Protein AF-A0A538AZK8-F1 (afdb_monomer_lite)

Foldseek 3Di:
DPPVCVVCLLVVLLVCVVPDDLLPAADDLPDDDDPVSRVNRLVSNLVSLVNSLVVCVVVVVDPPVRSVVSSCSHSPDSVCVVVVPDD

Secondary structure (DSSP, 8-state):
-TTTTTTTHHHHHHHHHHHS-GGG--------S-HHHHHHHHHHHHHHHHHHHHHHHHTTSS-HHHHHHHHHIIIIIHHHHHHT---

Radius of gyration: 13.09 Å; chains: 1; bounding box: 31×35×28 Å

Sequence (87 aa):
MIPWASVGIEHKLTALLGTAPAGKLLYSSDEASEPEVIWIAARLGRRALEGALTEAVDRDFLTVQEAERLGRGILSENCRRLHGLGA

pLDDT: mean 93.35, std 6.87, range [58.81, 98.69]

Structure (mmCIF, N/CA/C/O backbone):
data_AF-A0A538AZK8-F1
#
_entry.id   AF-A0A538AZK8-F1
#
loop_
_atom_site.group_PDB
_atom_site.id
_atom_site.type_symbol
_atom_site.label_atom_id
_atom_site.label_alt_id
_atom_site.label_comp_id
_atom_site.label_asym_id
_atom_site.label_entity_id
_atom_site.label_seq_id
_atom_site.pdbx_PDB_ins_code
_atom_site.Cartn_x
_atom_site.Cartn_y
_atom_site.Cartn_z
_atom_site.occupancy
_atom_site.B_iso_or_equiv
_atom_site.auth_seq_id
_atom_site.auth_comp_id
_atom_site.auth_asym_id
_atom_site.auth_atom_id
_atom_site.pdbx_PDB_model_num
ATOM 1 N N . MET A 1 1 ? 9.876 3.167 -9.847 1.00 68.31 1 MET A N 1
ATOM 2 C CA . MET A 1 1 ? 9.501 4.482 -9.273 1.00 68.31 1 MET A CA 1
ATOM 3 C C . MET A 1 1 ? 9.932 4.602 -7.820 1.00 68.31 1 MET A C 1
ATOM 5 O O . MET A 1 1 ? 10.487 5.633 -7.466 1.00 68.31 1 MET A O 1
ATOM 9 N N . ILE A 1 2 ? 9.693 3.617 -6.949 1.00 81.00 2 ILE A N 1
ATOM 10 C CA . ILE A 1 2 ? 10.332 3.592 -5.618 1.00 81.00 2 ILE A CA 1
ATOM 11 C C . ILE A 1 2 ? 11.719 2.967 -5.830 1.00 81.00 2 ILE A C 1
ATOM 13 O O . ILE A 1 2 ? 11.750 1.897 -6.426 1.00 81.00 2 ILE A O 1
ATOM 17 N N . PRO A 1 3 ? 12.849 3.591 -5.437 1.00 78.62 3 PRO A N 1
ATOM 18 C CA . PRO A 1 3 ? 13.031 4.637 -4.416 1.00 78.62 3 PRO A CA 1
ATOM 19 C C . PRO A 1 3 ? 12.952 6.092 -4.901 1.00 78.62 3 PRO A C 1
ATOM 21 O O . PRO A 1 3 ? 12.874 7.002 -4.079 1.00 78.62 3 PRO A O 1
ATOM 24 N N . TRP A 1 4 ? 12.953 6.340 -6.206 1.00 83.12 4 TRP A N 1
ATOM 25 C CA . TRP A 1 4 ? 13.080 7.685 -6.783 1.00 83.12 4 TRP A CA 1
ATOM 26 C C . TRP A 1 4 ? 11.915 8.644 -6.487 1.00 83.12 4 TRP A C 1
ATOM 28 O O . TRP A 1 4 ? 12.068 9.855 -6.614 1.00 83.12 4 TRP A O 1
ATOM 38 N N . ALA A 1 5 ? 10.771 8.140 -6.020 1.00 79.56 5 ALA A N 1
ATOM 39 C CA . ALA A 1 5 ? 9.649 8.946 -5.529 1.00 79.56 5 ALA A CA 1
ATOM 40 C C . ALA A 1 5 ? 9.673 9.236 -4.012 1.00 79.56 5 ALA A C 1
ATOM 42 O O . ALA A 1 5 ? 8.658 9.688 -3.477 1.00 79.56 5 ALA A O 1
ATOM 43 N N . SER A 1 6 ? 10.791 8.988 -3.321 1.00 75.75 6 SER A N 1
ATOM 44 C CA . SER A 1 6 ? 10.915 9.016 -1.852 1.00 75.75 6 SER A CA 1
ATOM 45 C C . SER A 1 6 ? 10.346 10.264 -1.167 1.00 75.75 6 SER A C 1
ATOM 47 O O . SER A 1 6 ? 9.702 10.133 -0.134 1.00 75.75 6 SER A O 1
ATOM 49 N N . VAL A 1 7 ? 10.514 11.456 -1.745 1.00 84.06 7 VAL A N 1
ATOM 50 C CA . VAL A 1 7 ? 10.092 12.728 -1.120 1.00 84.06 7 VAL A CA 1
ATOM 51 C C . VAL A 1 7 ? 8.567 12.872 -1.007 1.00 84.06 7 VAL A C 1
ATOM 53 O O . VAL A 1 7 ? 8.082 13.568 -0.123 1.00 84.06 7 VAL A O 1
ATOM 56 N N . GLY A 1 8 ? 7.793 12.225 -1.884 1.00 88.31 8 GLY A N 1
ATOM 57 C CA . GLY A 1 8 ? 6.336 12.407 -1.949 1.00 88.31 8 GLY A CA 1
ATOM 58 C C . GLY A 1 8 ? 5.533 11.114 -1.902 1.00 88.31 8 GLY A C 1
ATOM 59 O O . GLY A 1 8 ? 4.342 11.135 -2.207 1.00 88.31 8 GLY A O 1
ATOM 60 N N . ILE A 1 9 ? 6.173 9.980 -1.610 1.00 90.00 9 ILE A N 1
ATOM 61 C CA . ILE A 1 9 ? 5.532 8.673 -1.762 1.00 90.00 9 ILE A CA 1
ATOM 62 C C . ILE A 1 9 ? 4.372 8.478 -0.781 1.00 90.00 9 ILE A C 1
ATOM 64 O O . ILE A 1 9 ? 3.324 8.004 -1.201 1.00 90.00 9 ILE A O 1
ATOM 68 N N . GLU A 1 10 ? 4.509 8.909 0.473 1.00 91.00 10 GLU A N 1
ATOM 69 C CA . GLU A 1 10 ? 3.445 8.774 1.477 1.00 91.00 10 GLU A CA 1
ATOM 70 C C . GLU A 1 10 ? 2.201 9.570 1.074 1.00 91.00 10 GLU A C 1
ATOM 72 O O . GLU A 1 10 ? 1.125 8.996 0.938 1.00 91.00 10 GLU A O 1
ATOM 77 N N . HIS A 1 11 ? 2.361 10.851 0.724 1.00 91.81 11 HIS A N 1
ATOM 78 C CA . HIS A 1 11 ? 1.254 11.684 0.245 1.00 91.81 11 HIS A CA 1
ATOM 79 C C . HIS A 1 11 ? 0.546 11.083 -0.982 1.00 91.81 11 HIS A C 1
ATOM 81 O O . HIS A 1 11 ? -0.684 11.064 -1.055 1.00 91.81 11 HIS A O 1
ATOM 87 N N . LYS A 1 12 ? 1.312 10.550 -1.945 1.00 92.75 12 LYS A N 1
ATOM 88 C CA . LYS A 1 12 ? 0.752 9.875 -3.126 1.00 92.75 12 LYS A CA 1
ATOM 89 C C . LYS A 1 12 ? -0.032 8.620 -2.742 1.00 92.75 12 LYS A C 1
ATOM 91 O O . LYS A 1 12 ? -1.096 8.384 -3.307 1.00 92.75 12 LYS A O 1
ATOM 96 N N . LEU A 1 13 ? 0.471 7.823 -1.801 1.00 93.69 13 LEU A N 1
ATOM 97 C CA . LEU A 1 13 ? -0.212 6.620 -1.328 1.00 93.69 13 LEU A CA 1
ATOM 98 C C . LEU A 1 13 ? -1.507 6.963 -0.584 1.00 93.69 13 LEU A C 1
ATOM 100 O O . LEU A 1 13 ? -2.530 6.348 -0.877 1.00 93.69 13 LEU A O 1
ATOM 104 N N . THR A 1 14 ? -1.506 7.981 0.281 1.00 94.62 14 THR A N 1
ATOM 105 C CA . THR A 1 14 ? -2.725 8.475 0.943 1.00 94.62 14 THR A CA 1
ATOM 106 C C . THR A 1 14 ? -3.765 8.925 -0.088 1.00 94.62 14 THR A C 1
ATOM 108 O O . THR A 1 14 ? -4.930 8.530 -0.015 1.00 94.62 14 THR A O 1
ATOM 111 N N . ALA A 1 15 ? -3.351 9.674 -1.117 1.00 95.31 15 ALA A N 1
ATOM 112 C CA . ALA A 1 15 ? -4.246 10.080 -2.201 1.00 95.31 15 ALA A CA 1
ATOM 113 C C . ALA A 1 15 ? -4.813 8.879 -2.984 1.00 95.31 15 ALA A C 1
ATOM 115 O O . ALA A 1 15 ? -6.003 8.850 -3.303 1.00 95.31 15 ALA A O 1
ATOM 116 N N . LEU A 1 16 ? -3.997 7.861 -3.276 1.00 95.12 16 LEU A N 1
ATOM 117 C CA . LEU A 1 16 ? -4.446 6.642 -3.959 1.00 95.12 16 LEU A CA 1
ATOM 118 C C . LEU A 1 16 ? -5.455 5.844 -3.120 1.00 95.12 16 LEU A C 1
ATOM 120 O O . LEU A 1 16 ? -6.470 5.398 -3.657 1.00 95.12 16 LEU A O 1
ATOM 124 N N . LEU A 1 17 ? -5.217 5.711 -1.811 1.00 95.12 17 LEU A N 1
ATOM 125 C CA . LEU A 1 17 ? -6.139 5.054 -0.878 1.00 95.12 17 LEU A CA 1
ATOM 126 C C . LEU A 1 17 ? -7.499 5.766 -0.812 1.00 95.12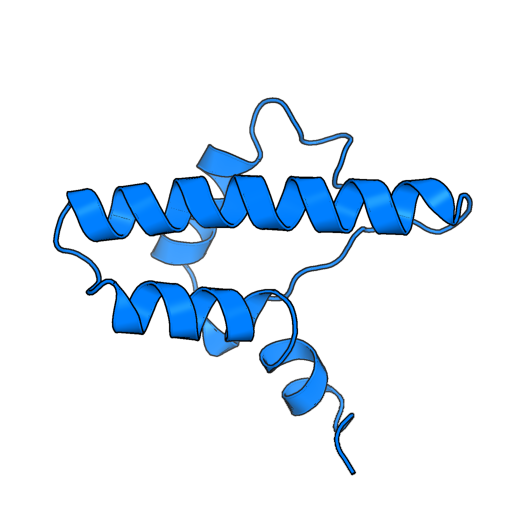 17 LEU A C 1
ATOM 128 O O . LEU A 1 17 ? -8.526 5.103 -0.687 1.00 95.12 17 LEU A O 1
ATOM 132 N N . GLY A 1 18 ? -7.515 7.096 -0.942 1.00 94.81 18 GLY A N 1
ATOM 133 C CA . GLY A 1 18 ? -8.743 7.896 -0.950 1.00 94.81 18 GLY A CA 1
ATOM 134 C C . GLY A 1 18 ? -9.478 7.958 -2.295 1.00 94.81 18 GLY A C 1
ATOM 135 O O . GLY A 1 18 ? -10.612 8.427 -2.338 1.00 94.81 18 GLY A O 1
ATOM 136 N N . THR A 1 19 ? -8.863 7.515 -3.398 1.00 96.56 19 THR A N 1
ATOM 137 C CA . THR A 1 19 ? -9.417 7.702 -4.757 1.00 96.56 19 THR A CA 1
ATOM 138 C C . THR A 1 19 ? -9.785 6.407 -5.470 1.00 96.56 19 THR A C 1
ATOM 140 O O . THR A 1 19 ? -10.649 6.423 -6.349 1.00 96.56 19 THR A O 1
ATOM 143 N N . ALA A 1 20 ? -9.180 5.276 -5.103 1.00 95.81 20 ALA A N 1
ATOM 144 C CA . ALA A 1 20 ? -9.439 3.990 -5.738 1.00 95.81 20 ALA A CA 1
ATOM 145 C C . ALA A 1 20 ? -9.775 2.899 -4.710 1.00 95.81 20 ALA A C 1
ATOM 147 O O . ALA A 1 20 ? -9.198 2.868 -3.624 1.00 95.81 20 ALA A O 1
ATOM 148 N N . PRO A 1 21 ? -10.648 1.930 -5.056 1.00 94.62 21 PRO A N 1
ATOM 149 C CA . PRO A 1 21 ? -10.846 0.749 -4.226 1.00 94.62 21 PRO A CA 1
ATOM 150 C C . PRO A 1 21 ? -9.517 0.030 -3.981 1.00 94.62 21 PRO A C 1
ATOM 152 O O . PRO A 1 21 ? -8.832 -0.348 -4.933 1.00 94.62 21 PRO A O 1
ATOM 155 N N . ALA A 1 22 ? -9.188 -0.236 -2.717 1.00 93.69 22 ALA A N 1
ATOM 156 C CA . ALA A 1 22 ? -7.894 -0.804 -2.338 1.00 93.69 22 ALA A CA 1
ATOM 157 C C . ALA A 1 22 ? -7.578 -2.150 -3.020 1.00 93.69 22 ALA A C 1
ATOM 159 O O . ALA A 1 22 ? -6.422 -2.455 -3.286 1.00 93.69 22 ALA A O 1
ATOM 160 N N . GLY A 1 23 ? -8.599 -2.933 -3.388 1.00 94.81 23 GLY A N 1
ATOM 161 C CA . GLY A 1 23 ? -8.442 -4.179 -4.151 1.00 94.81 23 GLY A CA 1
ATOM 162 C C . GLY A 1 23 ? -7.921 -4.012 -5.588 1.00 94.81 23 GLY A C 1
ATOM 163 O O . GLY A 1 23 ? -7.673 -5.020 -6.245 1.00 94.81 23 GLY A O 1
ATOM 164 N N . LYS A 1 24 ? -7.795 -2.772 -6.083 1.00 95.62 24 LYS A N 1
ATOM 165 C CA . LYS A 1 24 ? -7.219 -2.414 -7.392 1.00 95.62 24 LYS A CA 1
ATOM 166 C C . LYS A 1 24 ? -5.820 -1.805 -7.280 1.00 95.62 24 LYS A C 1
ATOM 168 O O . LYS A 1 24 ? -5.173 -1.594 -8.300 1.00 95.62 24 LYS A O 1
ATOM 173 N N . LEU A 1 25 ? -5.369 -1.499 -6.065 1.00 97.12 25 LEU A N 1
ATOM 174 C CA . LEU A 1 25 ? -4.042 -0.951 -5.824 1.00 97.12 25 LEU A CA 1
ATOM 175 C C . LEU A 1 25 ? -3.021 -2.092 -5.752 1.00 97.12 25 LEU A C 1
ATOM 177 O O . LEU A 1 25 ? -3.261 -3.123 -5.116 1.00 97.12 25 LEU A O 1
ATOM 181 N N . LEU A 1 26 ? -1.888 -1.891 -6.420 1.00 96.38 26 LEU A N 1
ATOM 182 C CA . LEU A 1 26 ? -0.807 -2.860 -6.562 1.00 96.38 26 LEU A CA 1
ATOM 183 C C . LEU A 1 26 ? 0.521 -2.176 -6.261 1.00 96.38 26 LEU A C 1
ATOM 185 O O . LEU A 1 26 ? 0.765 -1.055 -6.708 1.00 96.38 26 LEU A O 1
ATOM 189 N N . TYR A 1 27 ? 1.391 -2.874 -5.545 1.00 95.00 27 TYR A N 1
ATOM 190 C CA . TYR A 1 27 ? 2.787 -2.492 -5.429 1.00 95.00 27 TYR A CA 1
ATOM 191 C C . TYR A 1 27 ? 3.589 -2.969 -6.649 1.00 95.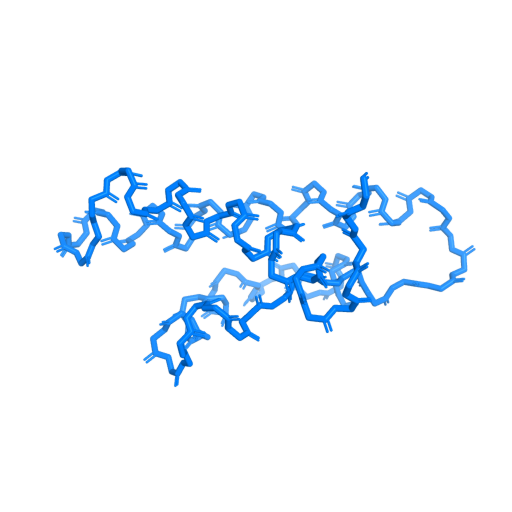00 27 TYR A C 1
ATOM 193 O O . TYR A 1 27 ? 3.465 -4.114 -7.081 1.00 95.00 27 TYR A O 1
ATOM 201 N N . SER A 1 28 ? 4.460 -2.097 -7.155 1.00 92.00 28 SER A N 1
ATOM 202 C CA . SER A 1 28 ? 5.528 -2.430 -8.096 1.00 92.00 28 SER A CA 1
ATOM 203 C C . SER A 1 28 ? 6.765 -1.604 -7.750 1.00 92.00 28 SER A C 1
ATOM 205 O O . SER A 1 28 ? 6.644 -0.438 -7.360 1.00 92.00 28 SER A O 1
ATOM 207 N N . SER A 1 29 ? 7.954 -2.191 -7.894 1.00 91.50 29 SER A N 1
ATOM 208 C CA . SER A 1 29 ? 9.209 -1.441 -7.797 1.00 91.50 29 SER A CA 1
ATOM 209 C C . SER A 1 29 ? 9.352 -0.468 -8.965 1.00 91.50 29 SER A C 1
ATOM 211 O O . SER A 1 29 ? 9.846 0.644 -8.770 1.00 91.50 29 SER A O 1
ATOM 213 N N . ASP A 1 30 ? 8.851 -0.849 -10.148 1.00 90.31 30 ASP A N 1
ATOM 214 C CA . ASP A 1 30 ? 9.167 -0.195 -11.424 1.00 90.31 30 ASP A CA 1
ATOM 215 C C . ASP A 1 30 ? 10.697 -0.082 -11.596 1.00 90.31 30 ASP A C 1
ATOM 217 O O . ASP A 1 30 ? 11.247 0.960 -11.927 1.00 90.31 30 ASP A O 1
ATOM 221 N N . GLU A 1 31 ? 11.368 -1.182 -11.250 1.00 91.81 31 GLU A N 1
ATOM 222 C CA . GLU A 1 31 ? 12.800 -1.425 -11.407 1.00 91.81 31 GLU A CA 1
ATOM 223 C C . GLU A 1 31 ? 12.999 -2.531 -12.448 1.00 91.81 31 GLU A C 1
ATOM 225 O O . GLU A 1 31 ? 12.177 -3.449 -12.525 1.00 91.81 31 GLU A O 1
ATOM 230 N N . ALA A 1 32 ? 14.072 -2.455 -13.233 1.00 88.44 32 ALA A N 1
ATOM 231 C CA . ALA A 1 32 ? 14.322 -3.374 -14.341 1.00 88.44 32 ALA A CA 1
ATOM 232 C C . ALA A 1 32 ? 15.764 -3.897 -14.421 1.00 88.44 32 ALA A C 1
ATOM 234 O O . ALA A 1 32 ? 15.962 -4.937 -15.051 1.00 88.44 32 ALA A O 1
ATOM 235 N N . SER A 1 33 ? 16.750 -3.224 -13.811 1.00 87.94 33 SER A N 1
ATOM 236 C CA . SER A 1 33 ? 18.167 -3.516 -14.087 1.00 87.94 33 SER A CA 1
ATOM 237 C C . SER A 1 33 ? 18.941 -3.990 -12.857 1.00 87.94 33 SER A C 1
ATOM 239 O 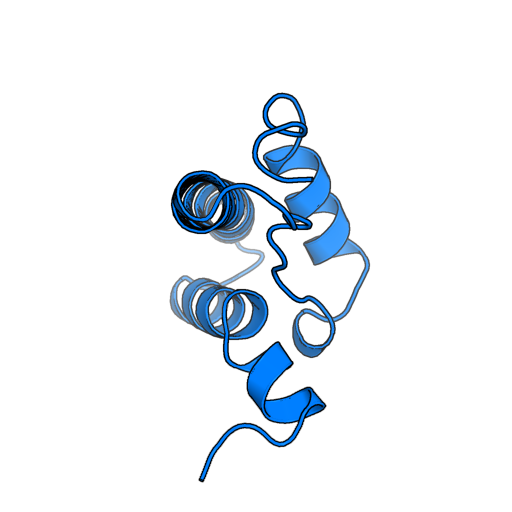O . SER A 1 33 ? 19.708 -4.946 -12.964 1.00 87.94 33 SER A O 1
ATOM 241 N N . GLU A 1 34 ? 18.711 -3.394 -11.685 1.00 93.50 34 GLU A N 1
ATOM 242 C CA . GLU A 1 34 ? 19.467 -3.688 -10.463 1.00 93.50 34 GLU A CA 1
ATOM 243 C C . GLU A 1 34 ? 18.638 -4.517 -9.457 1.00 93.50 34 GLU A C 1
ATOM 245 O O . GLU A 1 34 ? 17.705 -3.998 -8.827 1.00 93.50 34 GLU A O 1
ATOM 250 N N . PRO A 1 35 ? 18.960 -5.809 -9.235 1.00 91.06 35 PRO A N 1
ATOM 251 C CA . PRO A 1 35 ? 18.213 -6.669 -8.312 1.00 91.06 35 PRO A CA 1
ATOM 252 C C . PRO A 1 35 ? 18.150 -6.140 -6.872 1.00 91.06 35 PRO A C 1
ATOM 254 O O . PRO A 1 35 ? 17.130 -6.276 -6.193 1.00 91.06 35 PRO A O 1
ATOM 257 N N . GLU A 1 36 ? 19.219 -5.508 -6.391 1.00 94.12 36 GLU A N 1
ATOM 258 C CA . GLU A 1 36 ? 19.276 -4.872 -5.076 1.00 94.12 36 GLU A CA 1
ATOM 259 C C . GLU A 1 36 ? 18.249 -3.744 -4.939 1.00 94.12 36 GLU A C 1
ATOM 261 O O . GLU A 1 36 ? 17.658 -3.567 -3.866 1.00 94.12 36 GLU A O 1
ATOM 266 N N . VAL A 1 37 ? 17.962 -3.029 -6.030 1.00 93.31 37 VAL A N 1
ATOM 267 C CA . VAL A 1 37 ? 16.989 -1.939 -6.033 1.00 93.31 37 VAL A CA 1
ATOM 268 C C . VAL A 1 37 ? 15.568 -2.487 -5.927 1.00 93.31 37 VAL A C 1
ATOM 270 O O . VAL A 1 37 ? 14.756 -1.882 -5.230 1.00 93.31 37 VAL A O 1
ATOM 273 N N . ILE A 1 38 ? 15.274 -3.681 -6.458 1.00 93.00 38 ILE A N 1
ATOM 274 C CA . ILE A 1 38 ? 13.977 -4.358 -6.248 1.00 93.00 38 ILE A CA 1
ATOM 275 C C . ILE A 1 38 ? 13.715 -4.567 -4.748 1.00 93.00 38 ILE A C 1
ATOM 277 O O . ILE A 1 38 ? 12.633 -4.249 -4.244 1.00 93.00 38 ILE A O 1
ATOM 281 N N . TRP A 1 39 ? 14.710 -5.065 -4.006 1.00 92.81 39 TRP A N 1
ATOM 282 C CA . TRP A 1 39 ? 14.576 -5.301 -2.565 1.00 92.81 39 TRP A CA 1
ATOM 283 C C . TRP A 1 39 ? 14.451 -3.996 -1.769 1.00 92.81 39 TRP A C 1
ATOM 285 O O . TRP A 1 39 ? 13.583 -3.876 -0.895 1.00 92.81 39 TRP A O 1
ATOM 295 N N . ILE A 1 40 ? 15.283 -2.998 -2.088 1.00 93.88 40 ILE A N 1
ATOM 296 C CA . ILE A 1 40 ? 15.235 -1.673 -1.453 1.00 93.88 40 ILE A CA 1
ATOM 297 C C . ILE A 1 40 ? 13.870 -1.023 -1.698 1.00 93.88 40 ILE A C 1
ATOM 299 O O . ILE A 1 40 ? 13.236 -0.536 -0.757 1.00 93.88 40 ILE A O 1
ATOM 303 N N . ALA A 1 41 ? 13.380 -1.070 -2.937 1.00 93.94 41 ALA A N 1
ATOM 304 C CA . ALA A 1 41 ? 12.085 -0.538 -3.321 1.00 93.94 41 ALA A CA 1
ATOM 305 C C . ALA A 1 41 ? 10.949 -1.199 -2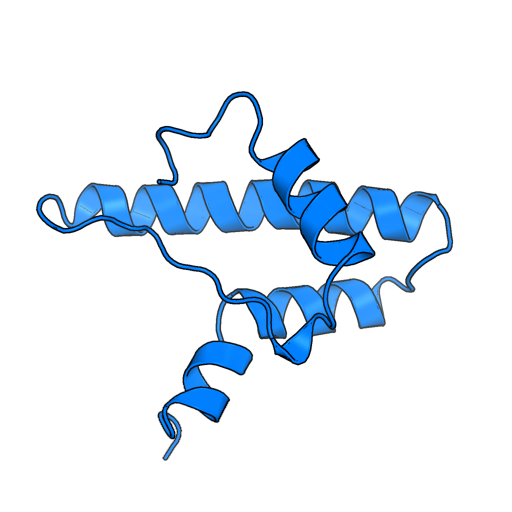.538 1.00 93.94 41 ALA A C 1
ATOM 307 O O . ALA A 1 41 ? 10.040 -0.502 -2.084 1.00 93.94 41 ALA A O 1
ATOM 308 N N . ALA A 1 42 ? 10.992 -2.522 -2.346 1.00 94.38 42 ALA A N 1
ATOM 309 C CA . ALA A 1 42 ? 9.957 -3.246 -1.608 1.00 94.38 42 ALA A CA 1
ATOM 310 C C . ALA A 1 42 ? 9.931 -2.833 -0.133 1.00 94.38 42 ALA A C 1
ATOM 312 O O . ALA A 1 42 ? 8.866 -2.638 0.459 1.00 94.38 42 ALA A O 1
ATOM 313 N N . ARG A 1 43 ? 11.111 -2.640 0.465 1.00 94.19 43 ARG A N 1
ATOM 314 C CA . ARG A 1 43 ? 11.235 -2.196 1.856 1.00 94.19 43 ARG A CA 1
ATOM 315 C C . ARG A 1 43 ? 10.741 -0.763 2.051 1.00 94.19 43 ARG A C 1
ATOM 317 O O . ARG A 1 43 ? 10.019 -0.506 3.013 1.00 94.19 43 ARG A O 1
ATOM 324 N N . LEU A 1 44 ? 11.108 0.147 1.151 1.00 94.25 44 LEU A N 1
ATOM 325 C CA . LEU A 1 44 ? 10.672 1.544 1.205 1.00 94.25 44 LEU A CA 1
ATOM 326 C C . LEU A 1 44 ? 9.179 1.686 0.903 1.00 94.25 44 LEU A C 1
ATOM 328 O O . LEU A 1 44 ? 8.486 2.397 1.622 1.00 94.25 44 LEU A O 1
ATOM 332 N N . GLY A 1 45 ? 8.672 0.964 -0.098 1.00 94.56 45 GLY A N 1
ATOM 333 C CA . GLY A 1 45 ? 7.250 0.950 -0.437 1.00 94.56 45 GLY A CA 1
ATOM 334 C C . GLY A 1 45 ? 6.386 0.434 0.707 1.00 94.56 45 GLY A C 1
ATOM 335 O O . GLY A 1 45 ? 5.377 1.054 1.027 1.00 94.56 45 GLY A O 1
ATOM 336 N N . ARG A 1 46 ? 6.819 -0.636 1.390 1.00 96.19 46 ARG A N 1
ATOM 337 C CA . ARG A 1 46 ? 6.139 -1.126 2.598 1.00 96.19 46 ARG A CA 1
ATOM 338 C C . ARG A 1 46 ? 6.090 -0.062 3.693 1.00 96.19 46 ARG A C 1
ATOM 340 O O . ARG A 1 46 ? 5.019 0.176 4.232 1.00 96.19 46 ARG A O 1
ATOM 347 N N . ARG A 1 47 ? 7.223 0.577 4.004 1.00 95.50 47 ARG A N 1
ATOM 348 C CA . ARG A 1 47 ? 7.296 1.604 5.057 1.00 95.50 47 ARG A CA 1
ATOM 349 C C . ARG A 1 47 ? 6.427 2.824 4.735 1.00 95.50 47 ARG A C 1
ATOM 351 O O . ARG A 1 47 ? 5.747 3.332 5.614 1.00 95.50 47 ARG A O 1
ATOM 358 N N . ALA A 1 48 ? 6.428 3.274 3.484 1.00 95.31 48 ALA A N 1
ATOM 359 C CA . ALA A 1 48 ? 5.589 4.391 3.061 1.00 95.31 48 ALA A CA 1
ATOM 360 C C . ALA A 1 48 ? 4.091 4.046 3.129 1.00 95.31 48 ALA A C 1
ATOM 362 O O . ALA A 1 48 ? 3.279 4.865 3.550 1.00 95.31 48 ALA A O 1
ATOM 363 N N . LEU A 1 49 ? 3.719 2.821 2.739 1.00 96.75 49 LEU A N 1
ATOM 364 C CA . LEU A 1 49 ? 2.338 2.354 2.841 1.00 96.75 49 LEU A CA 1
ATOM 365 C C . LEU A 1 49 ? 1.887 2.215 4.299 1.00 96.75 49 LEU A C 1
ATOM 367 O O . LEU A 1 49 ? 0.753 2.556 4.612 1.00 96.75 49 LEU A O 1
ATOM 371 N N . GLU A 1 50 ? 2.769 1.749 5.182 1.00 97.69 50 GLU A N 1
ATOM 372 C CA . GLU A 1 50 ? 2.527 1.702 6.626 1.00 97.69 50 GLU A CA 1
ATOM 373 C C . GLU A 1 50 ? 2.214 3.095 7.181 1.00 97.69 50 GLU A C 1
ATOM 375 O O . GLU A 1 50 ? 1.223 3.241 7.888 1.00 97.69 50 GLU A O 1
ATOM 380 N N . GLY A 1 51 ? 2.979 4.125 6.800 1.00 96.88 51 GLY A N 1
ATOM 381 C CA . GLY A 1 51 ? 2.697 5.513 7.185 1.00 96.88 51 GLY A CA 1
ATOM 382 C C . GLY A 1 51 ? 1.311 5.987 6.734 1.00 96.88 51 GLY A C 1
ATOM 383 O O . GLY A 1 51 ? 0.520 6.444 7.555 1.00 96.88 51 GLY A O 1
ATOM 384 N N . ALA A 1 52 ? 0.973 5.790 5.456 1.00 97.00 52 ALA A N 1
ATOM 385 C CA . ALA A 1 52 ? -0.327 6.189 4.906 1.00 97.00 52 ALA A CA 1
ATOM 386 C C . ALA A 1 52 ? -1.515 5.444 5.550 1.00 97.00 52 ALA A C 1
ATOM 388 O O . ALA A 1 52 ? -2.572 6.026 5.791 1.00 97.00 52 ALA A O 1
ATOM 389 N N . LEU A 1 53 ? -1.355 4.149 5.839 1.00 98.06 53 LEU A N 1
ATOM 390 C CA . LEU A 1 53 ? -2.382 3.355 6.514 1.00 98.06 53 LEU A CA 1
ATOM 391 C C . LEU A 1 53 ? -2.500 3.713 7.999 1.00 98.06 53 LEU A C 1
ATOM 393 O O . LEU A 1 53 ? -3.611 3.726 8.517 1.00 98.06 53 LEU A O 1
ATOM 397 N N . THR A 1 54 ? -1.388 4.037 8.661 1.00 98.25 54 THR A N 1
ATOM 398 C CA . THR A 1 54 ? -1.384 4.509 10.053 1.00 98.25 54 THR A CA 1
ATOM 399 C C . THR A 1 54 ? -2.130 5.831 10.163 1.00 98.25 54 THR A C 1
ATOM 401 O O . THR A 1 54 ? -3.015 5.943 10.998 1.00 98.25 54 THR A O 1
ATOM 404 N N . GLU A 1 55 ? -1.889 6.781 9.253 1.00 96.81 55 GLU A N 1
ATOM 405 C CA . GLU A 1 55 ? -2.644 8.042 9.210 1.00 96.81 55 GLU A CA 1
ATOM 406 C C . GLU A 1 55 ? -4.159 7.801 9.076 1.00 96.81 55 G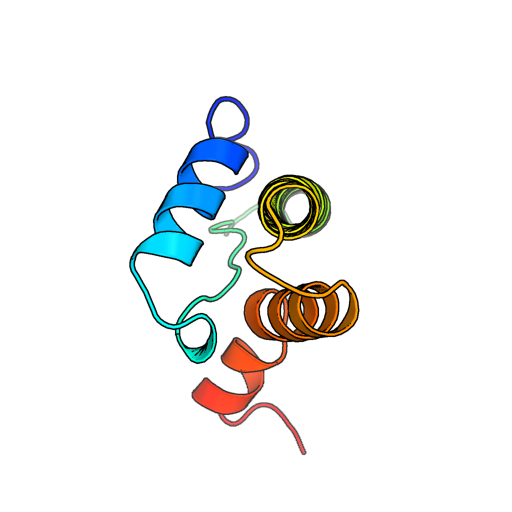LU A C 1
ATOM 408 O O . GLU A 1 55 ? -4.963 8.479 9.716 1.00 96.81 55 GLU A O 1
ATOM 413 N N . ALA A 1 56 ? -4.570 6.825 8.260 1.00 97.00 56 ALA A N 1
ATOM 414 C CA . ALA A 1 56 ? -5.980 6.472 8.111 1.00 97.00 56 ALA A CA 1
ATOM 415 C C . ALA A 1 56 ? -6.574 5.840 9.384 1.00 97.00 56 ALA A C 1
ATOM 417 O O . ALA A 1 56 ? -7.740 6.090 9.692 1.00 97.00 56 ALA A O 1
ATOM 418 N N . VAL A 1 57 ? -5.789 5.051 10.123 1.00 98.44 57 VAL A N 1
ATOM 419 C CA . VAL A 1 57 ? -6.192 4.490 11.423 1.00 98.44 57 VAL A CA 1
ATOM 420 C C . VAL A 1 57 ? -6.288 5.583 12.484 1.00 98.44 57 VAL A C 1
ATOM 422 O O . VAL A 1 57 ? -7.303 5.669 13.165 1.00 98.44 57 VAL A O 1
ATOM 425 N N . ASP A 1 58 ? -5.293 6.466 12.575 1.00 98.25 58 ASP A N 1
ATOM 426 C CA . ASP A 1 58 ? -5.257 7.577 13.537 1.00 98.25 58 ASP A CA 1
ATOM 427 C C . ASP A 1 58 ? -6.427 8.560 13.350 1.00 98.25 58 ASP A C 1
ATOM 429 O O . ASP A 1 58 ? -6.796 9.291 14.268 1.00 98.25 58 ASP A O 1
ATOM 433 N N . ARG A 1 59 ? -7.011 8.590 12.147 1.00 97.56 59 ARG A N 1
ATOM 434 C CA . ARG A 1 59 ? -8.193 9.388 11.791 1.00 97.56 59 ARG A CA 1
ATOM 435 C C . ARG A 1 59 ? -9.520 8.630 11.912 1.00 97.56 59 ARG A C 1
ATOM 437 O O . ARG A 1 59 ? -10.538 9.153 11.464 1.00 97.56 59 ARG A O 1
ATOM 444 N N . ASP A 1 60 ? -9.512 7.415 12.456 1.00 98.00 60 ASP A N 1
ATOM 445 C CA . ASP A 1 60 ? -10.674 6.524 12.576 1.00 98.00 60 ASP A CA 1
ATOM 446 C C . ASP A 1 60 ? -11.346 6.172 11.229 1.00 98.00 60 ASP A C 1
ATOM 448 O O . ASP A 1 60 ? -12.517 5.790 11.177 1.00 98.00 60 ASP A O 1
ATOM 452 N N . PHE A 1 61 ? -10.625 6.280 10.106 1.00 97.00 61 PHE A N 1
ATOM 453 C CA . PHE A 1 61 ? -11.139 5.870 8.791 1.00 97.00 61 PHE A CA 1
ATOM 454 C C . PHE A 1 61 ? -11.009 4.366 8.555 1.00 97.00 61 PHE A C 1
ATOM 456 O O . PHE A 1 61 ? -11.737 3.808 7.735 1.00 97.00 61 PHE A O 1
ATOM 463 N N . LEU A 1 62 ? -10.067 3.723 9.245 1.00 97.62 62 LEU A N 1
ATOM 464 C CA . LEU A 1 62 ? -9.831 2.286 9.209 1.00 97.62 62 LEU A CA 1
ATOM 465 C C . LEU A 1 62 ? -9.578 1.769 10.621 1.00 97.62 62 LEU A C 1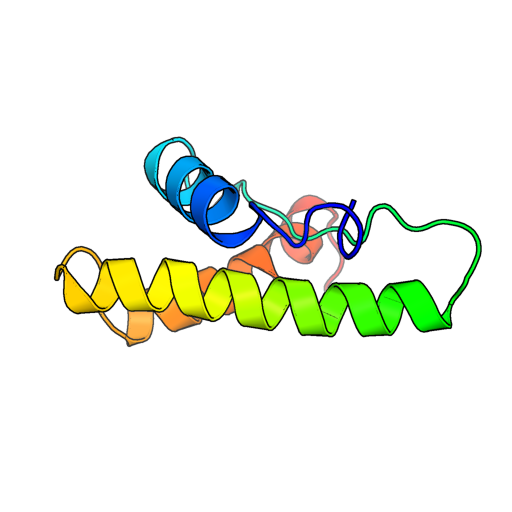
ATOM 467 O O . LEU A 1 62 ? -8.937 2.424 11.437 1.00 97.62 62 LEU A O 1
ATOM 471 N N . THR A 1 63 ? -9.991 0.536 10.876 1.00 98.69 63 THR A N 1
ATOM 472 C CA . THR A 1 63 ? -9.454 -0.239 11.997 1.00 98.69 63 THR A CA 1
ATOM 473 C C . THR A 1 63 ? -8.038 -0.731 11.684 1.00 98.69 63 THR A C 1
ATOM 475 O O . THR A 1 63 ? -7.647 -0.869 10.520 1.00 98.69 63 THR A O 1
ATOM 478 N N . VAL A 1 64 ? -7.276 -1.088 12.721 1.00 98.56 64 VAL A N 1
ATOM 479 C CA . VAL A 1 64 ? -5.949 -1.716 12.564 1.00 98.56 64 VAL A CA 1
ATOM 480 C C . VAL A 1 64 ? -6.041 -2.978 11.697 1.00 98.56 64 VAL A C 1
ATOM 482 O O . VAL A 1 64 ? -5.240 -3.178 10.787 1.00 98.56 64 VAL A O 1
ATOM 485 N N . GLN A 1 65 ? -7.062 -3.807 11.919 1.00 98.62 65 GLN A N 1
ATOM 486 C CA . GLN A 1 65 ? -7.269 -5.053 11.182 1.00 98.62 65 GLN A CA 1
ATOM 487 C C . GLN A 1 65 ? -7.555 -4.802 9.695 1.00 98.62 65 GLN A C 1
ATOM 489 O O . GLN A 1 65 ? -7.094 -5.552 8.827 1.00 98.62 65 GLN A O 1
ATOM 494 N N . GLU A 1 66 ? -8.309 -3.748 9.377 1.00 98.44 66 GLU A N 1
ATOM 495 C CA . GLU A 1 66 ? -8.543 -3.345 7.993 1.00 98.44 66 GLU A CA 1
ATOM 496 C C . GLU A 1 66 ? -7.268 -2.823 7.346 1.00 98.44 66 GLU A C 1
ATOM 498 O O . GLU A 1 66 ? -6.948 -3.266 6.243 1.00 98.44 66 GLU A O 1
ATOM 503 N N . ALA A 1 67 ? -6.515 -1.960 8.030 1.00 98.44 67 ALA A N 1
ATOM 504 C CA . ALA A 1 67 ? -5.236 -1.453 7.547 1.00 98.44 67 ALA A CA 1
ATOM 505 C C . ALA A 1 67 ? -4.259 -2.595 7.226 1.00 98.44 67 ALA A C 1
ATOM 507 O O . ALA A 1 67 ? -3.719 -2.656 6.121 1.00 98.44 67 ALA A O 1
ATOM 508 N N . GLU A 1 68 ? -4.106 -3.572 8.122 1.00 98.44 68 GLU A N 1
ATOM 509 C CA . GLU A 1 68 ? -3.270 -4.751 7.880 1.00 98.44 68 GLU A CA 1
ATOM 510 C C . GLU A 1 68 ? -3.733 -5.566 6.664 1.00 98.44 68 GLU A C 1
ATOM 512 O O . GLU A 1 68 ? -2.916 -5.988 5.838 1.00 98.44 68 GLU A O 1
ATOM 517 N N . ARG A 1 69 ? -5.049 -5.786 6.530 1.00 98.44 69 ARG A N 1
ATOM 518 C CA . ARG A 1 69 ? -5.632 -6.493 5.381 1.00 98.44 69 ARG A CA 1
ATOM 519 C C . ARG A 1 69 ? -5.361 -5.746 4.077 1.00 98.44 69 ARG A C 1
ATOM 521 O O . ARG A 1 69 ? -4.982 -6.375 3.090 1.00 98.44 69 ARG A O 1
ATOM 528 N N . LEU A 1 70 ? -5.529 -4.424 4.062 1.00 98.25 70 LEU A N 1
ATOM 529 C CA . LEU A 1 70 ? -5.230 -3.603 2.890 1.00 98.25 70 LEU A CA 1
ATOM 530 C C . LEU A 1 70 ? -3.737 -3.629 2.556 1.00 98.25 70 LEU A C 1
ATOM 532 O O . LEU A 1 70 ? -3.386 -3.790 1.389 1.00 98.25 70 LEU A O 1
ATOM 536 N N . GLY A 1 71 ? -2.864 -3.555 3.562 1.00 98.12 71 GLY A N 1
ATOM 537 C CA . GLY A 1 71 ? -1.416 -3.656 3.394 1.00 98.12 71 GLY A CA 1
ATOM 538 C C . GLY A 1 71 ? -0.995 -4.958 2.709 1.00 98.12 71 GLY A C 1
ATOM 539 O O . GLY A 1 71 ? -0.296 -4.922 1.694 1.00 98.12 71 GLY A O 1
ATOM 540 N N . ARG A 1 72 ? -1.472 -6.113 3.199 1.00 98.19 72 ARG A N 1
ATOM 541 C CA . ARG A 1 72 ? -1.215 -7.423 2.561 1.00 98.19 72 ARG A CA 1
ATOM 542 C C . ARG A 1 72 ? -1.783 -7.501 1.141 1.00 98.19 72 ARG A C 1
ATOM 544 O O . ARG A 1 72 ? -1.105 -7.988 0.230 1.00 98.19 72 ARG A O 1
ATOM 551 N N . GLY A 1 73 ? -2.983 -6.953 0.953 1.00 98.12 73 GLY A N 1
ATOM 552 C CA . GLY A 1 73 ? -3.636 -6.784 -0.341 1.00 98.12 73 GLY A CA 1
ATOM 553 C C . GLY A 1 73 ? -2.732 -6.094 -1.358 1.00 98.12 73 GLY A C 1
ATOM 554 O O . GLY A 1 73 ? -2.354 -6.683 -2.371 1.00 98.12 73 GLY A O 1
ATOM 555 N N . ILE A 1 74 ? -2.350 -4.856 -1.061 1.00 97.94 74 ILE A N 1
ATOM 556 C CA . ILE A 1 74 ? -1.613 -3.970 -1.968 1.00 97.94 74 ILE A CA 1
ATOM 557 C C . ILE A 1 74 ? -0.200 -4.494 -2.242 1.00 97.94 74 ILE A C 1
ATOM 559 O O . ILE A 1 74 ? 0.255 -4.469 -3.386 1.00 97.94 74 ILE A O 1
ATOM 563 N N . LEU A 1 75 ? 0.487 -5.002 -1.216 1.00 97.12 75 LEU A N 1
ATOM 564 C CA . LEU A 1 75 ? 1.871 -5.468 -1.337 1.00 97.12 75 LEU A CA 1
ATOM 565 C C . LEU A 1 75 ? 2.001 -6.835 -2.020 1.00 97.12 75 LEU A C 1
ATOM 567 O O . LEU A 1 75 ? 3.112 -7.236 -2.372 1.00 97.12 75 LEU A O 1
ATOM 571 N N . SER A 1 76 ? 0.913 -7.599 -2.160 1.00 96.69 76 SER A N 1
ATOM 572 C CA . SER A 1 76 ? 1.030 -8.987 -2.611 1.00 96.69 76 SER A CA 1
ATOM 573 C C . SER A 1 76 ? -0.255 -9.600 -3.157 1.00 96.69 76 SER A C 1
ATOM 575 O O . SER A 1 76 ? -0.286 -10.059 -4.299 1.00 96.69 76 SER A O 1
ATOM 577 N N . GLU A 1 77 ? -1.310 -9.665 -2.345 1.00 97.56 77 GLU A N 1
ATOM 578 C CA . GLU A 1 77 ? -2.455 -10.545 -2.620 1.00 97.56 77 GLU A CA 1
ATOM 579 C C . GLU A 1 77 ? -3.285 -10.067 -3.820 1.00 97.56 77 GLU A C 1
ATOM 581 O O . GLU A 1 77 ? -3.773 -10.886 -4.598 1.00 97.56 77 GLU A O 1
ATOM 586 N N . ASN A 1 78 ? -3.399 -8.752 -4.030 1.00 97.44 78 ASN A N 1
ATOM 587 C CA . ASN A 1 78 ? -4.094 -8.185 -5.186 1.00 97.44 78 ASN A CA 1
ATOM 588 C C . ASN A 1 78 ? -3.404 -8.562 -6.501 1.00 97.44 78 ASN A C 1
ATOM 590 O O . ASN A 1 78 ? -4.084 -8.959 -7.443 1.00 97.44 78 ASN A O 1
ATOM 594 N N . CYS A 1 79 ? -2.069 -8.485 -6.547 1.00 96.81 79 CYS A N 1
ATOM 595 C CA . CYS A 1 79 ? -1.278 -8.859 -7.721 1.00 96.81 79 CYS A CA 1
ATOM 596 C C . CYS A 1 79 ? -1.462 -10.345 -8.031 1.00 96.81 79 CYS A C 1
ATOM 598 O O . CYS A 1 79 ? -1.819 -10.720 -9.149 1.00 96.81 79 CYS A O 1
ATOM 600 N N . ARG A 1 80 ? -1.325 -11.188 -7.001 1.00 96.44 80 ARG A N 1
ATOM 601 C CA . ARG A 1 80 ? -1.534 -12.633 -7.116 1.00 96.44 80 ARG A CA 1
ATOM 602 C C . ARG A 1 80 ? -2.915 -12.982 -7.654 1.00 96.44 80 ARG A C 1
ATOM 604 O O . ARG A 1 80 ? -3.025 -13.730 -8.619 1.00 96.44 80 ARG A O 1
ATOM 611 N N . ARG A 1 81 ? -3.963 -12.392 -7.080 1.00 95.81 81 ARG A N 1
ATOM 612 C CA . ARG A 1 81 ? -5.349 -12.616 -7.501 1.00 95.81 81 ARG A CA 1
ATOM 613 C C . ARG A 1 81 ? -5.617 -12.125 -8.924 1.00 95.81 81 ARG A C 1
ATOM 615 O O . ARG A 1 81 ? -6.301 -12.817 -9.668 1.00 95.81 81 ARG A O 1
ATOM 622 N N . LEU A 1 82 ? -5.084 -10.962 -9.305 1.00 96.12 82 LEU A N 1
ATOM 623 C CA . LEU A 1 82 ? -5.266 -10.393 -10.644 1.00 96.12 82 LEU A CA 1
ATOM 624 C C . LEU A 1 82 ? -4.607 -11.250 -11.731 1.00 96.12 82 LEU A C 1
ATOM 626 O O . LEU A 1 82 ? -5.183 -11.428 -12.800 1.00 96.12 82 LEU A O 1
ATOM 630 N N . HIS A 1 83 ? -3.416 -11.779 -11.452 1.00 95.94 83 HIS A N 1
ATOM 631 C CA . HIS A 1 83 ? -2.622 -12.541 -12.417 1.00 95.94 83 HIS A CA 1
ATOM 632 C C . HIS A 1 83 ? -2.773 -14.064 -12.289 1.00 95.94 83 HIS A C 1
ATOM 634 O O . HIS A 1 83 ? -2.095 -14.799 -13.000 1.00 95.94 83 HIS A O 1
ATOM 640 N N . GLY A 1 84 ? -3.634 -14.555 -11.391 1.00 96.06 84 GLY A N 1
ATOM 641 C CA . GLY A 1 84 ? -3.808 -15.992 -11.157 1.00 96.06 84 GLY A CA 1
ATOM 642 C C . GLY A 1 84 ? -2.561 -16.682 -10.585 1.00 96.06 84 GLY A C 1
ATOM 643 O O . GLY A 1 84 ? -2.342 -17.864 -10.832 1.00 96.06 84 GLY A O 1
ATOM 644 N N . LEU A 1 85 ? -1.727 -15.953 -9.837 1.00 92.56 85 LEU A N 1
ATOM 645 C CA . LEU A 1 85 ? -0.495 -16.464 -9.232 1.00 92.56 85 LEU A CA 1
ATOM 646 C C . LEU A 1 85 ? -0.797 -16.957 -7.813 1.00 92.56 85 LEU A C 1
ATOM 648 O O . LEU A 1 85 ? -0.719 -16.197 -6.851 1.00 92.56 85 LEU A O 1
ATOM 652 N N . GLY A 1 86 ? -1.184 -18.219 -7.675 1.00 74.38 86 GLY A N 1
ATOM 653 C CA . GLY A 1 86 ? -1.549 -18.798 -6.383 1.00 74.38 86 GLY A CA 1
ATOM 654 C C . GLY A 1 86 ? -2.155 -20.182 -6.550 1.00 74.38 86 GLY A C 1
ATOM 655 O O . GLY A 1 86 ? -3.359 -20.341 -6.369 1.00 74.38 86 GLY A O 1
ATOM 656 N N . ALA A 1 87 ? -1.315 -21.135 -6.956 1.00 58.81 87 ALA A N 1
ATOM 657 C CA . ALA A 1 87 ? -1.506 -22.555 -6.677 1.00 58.81 87 ALA A CA 1
ATOM 658 C C . ALA A 1 87 ? -0.790 -22.892 -5.363 1.00 58.81 87 ALA A C 1
ATOM 660 O O . ALA A 1 87 ? 0.269 -22.264 -5.114 1.00 58.81 87 ALA A O 1
#